Protein AF-A0A2M7WVW6-F1 (afdb_monomer)

Structure (mmCIF, N/CA/C/O backbone):
data_AF-A0A2M7WVW6-F1
#
_entry.id   AF-A0A2M7WVW6-F1
#
loop_
_atom_site.group_PDB
_atom_site.id
_atom_site.type_symbol
_atom_site.label_atom_id
_atom_site.label_alt_id
_atom_site.la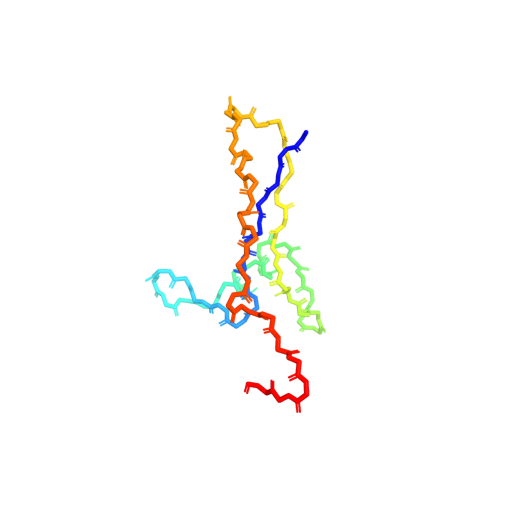bel_comp_id
_atom_site.label_asym_id
_atom_site.label_entity_id
_atom_site.label_seq_id
_atom_site.pdbx_PDB_ins_code
_atom_site.Cartn_x
_atom_site.Cartn_y
_atom_site.Cartn_z
_atom_site.occupancy
_atom_site.B_iso_or_equiv
_atom_site.auth_seq_id
_atom_site.auth_comp_id
_atom_site.auth_asym_id
_atom_site.auth_atom_id
_atom_site.pdbx_PDB_model_num
ATOM 1 N N . MET A 1 1 ? 1.149 6.026 -19.003 1.00 81.00 1 MET A N 1
ATOM 2 C CA . MET A 1 1 ? 0.516 6.254 -17.685 1.00 81.00 1 MET A CA 1
ATOM 3 C C . MET A 1 1 ? 1.456 5.715 -16.625 1.00 81.00 1 MET A C 1
ATOM 5 O O . MET A 1 1 ? 1.994 4.634 -16.826 1.00 81.00 1 MET A O 1
ATOM 9 N N . GLY A 1 2 ? 1.701 6.474 -15.564 1.00 87.75 2 GLY A N 1
ATOM 10 C CA . GLY A 1 2 ? 2.491 6.045 -14.413 1.00 87.75 2 GLY A CA 1
ATOM 11 C C . GLY A 1 2 ? 1.589 5.622 -13.265 1.00 87.75 2 GLY A C 1
ATOM 12 O O . GLY A 1 2 ? 0.452 6.086 -13.156 1.00 87.75 2 GLY A O 1
ATOM 13 N N . THR A 1 3 ? 2.111 4.747 -12.415 1.00 91.75 3 THR A N 1
ATOM 14 C CA . THR A 1 3 ? 1.474 4.349 -11.162 1.00 91.75 3 THR A CA 1
ATOM 15 C C . THR A 1 3 ? 2.536 4.082 -10.104 1.00 91.75 3 THR A C 1
ATOM 17 O O . THR A 1 3 ? 3.703 3.855 -10.427 1.00 91.75 3 THR A O 1
ATOM 20 N N . CYS A 1 4 ? 2.131 4.121 -8.841 1.00 90.50 4 CYS A N 1
ATOM 21 C CA . CYS A 1 4 ? 2.972 3.795 -7.701 1.00 90.50 4 CYS A CA 1
ATOM 22 C C . CYS A 1 4 ? 2.181 2.909 -6.740 1.00 90.50 4 CYS A C 1
ATOM 24 O O . CYS A 1 4 ? 0.979 3.099 -6.568 1.00 90.50 4 CYS A O 1
ATOM 26 N N . TRP A 1 5 ? 2.857 1.954 -6.106 1.00 94.19 5 TRP A N 1
ATOM 27 C CA . TRP A 1 5 ? 2.266 1.174 -5.027 1.00 94.19 5 TRP A CA 1
ATOM 28 C C . TRP A 1 5 ? 2.312 1.975 -3.727 1.00 94.19 5 TRP A C 1
ATOM 30 O O . TRP A 1 5 ? 3.385 2.177 -3.157 1.00 94.19 5 TRP A O 1
ATOM 40 N N . VAL A 1 6 ? 1.147 2.384 -3.226 1.00 94.50 6 VAL A N 1
ATOM 41 C CA . VAL A 1 6 ? 1.016 2.972 -1.888 1.00 94.50 6 VAL A CA 1
ATOM 42 C C . VAL A 1 6 ? 0.510 1.890 -0.943 1.00 94.50 6 VAL A C 1
ATOM 44 O O . VAL A 1 6 ? -0.648 1.481 -1.015 1.00 94.50 6 VAL A O 1
ATOM 47 N N . HIS A 1 7 ? 1.389 1.385 -0.082 1.00 95.44 7 HIS A N 1
ATOM 48 C CA . HIS A 1 7 ? 1.061 0.307 0.848 1.00 95.44 7 HIS A CA 1
ATOM 49 C C . HIS A 1 7 ? 0.163 0.807 1.992 1.00 95.44 7 HIS A C 1
ATOM 51 O O . HIS A 1 7 ? 0.467 1.837 2.591 1.00 95.44 7 HIS A O 1
ATOM 57 N N . ILE A 1 8 ? -0.926 0.082 2.281 1.00 96.75 8 ILE A N 1
ATOM 58 C CA . ILE A 1 8 ? -1.892 0.421 3.343 1.00 96.75 8 ILE A CA 1
ATOM 59 C C . ILE A 1 8 ? -1.995 -0.702 4.375 1.00 96.75 8 ILE A C 1
ATOM 61 O O . ILE A 1 8 ? -1.905 -0.438 5.569 1.00 96.75 8 ILE A O 1
ATOM 65 N N . HIS A 1 9 ? -2.160 -1.946 3.924 1.00 96.00 9 HIS A N 1
ATOM 66 C CA . HIS A 1 9 ? -2.383 -3.084 4.812 1.00 96.00 9 HIS A CA 1
ATOM 67 C C . HIS A 1 9 ? -1.269 -3.247 5.843 1.00 96.00 9 HIS A C 1
ATOM 69 O O . HIS A 1 9 ? -0.112 -3.387 5.464 1.00 96.00 9 HIS A O 1
ATOM 75 N N . GLU A 1 10 ? -1.629 -3.239 7.129 1.00 93.25 10 GLU A N 1
ATOM 76 C CA . GLU A 1 10 ? -0.678 -3.333 8.252 1.00 93.25 10 GLU A CA 1
ATOM 77 C C . GLU A 1 10 ? 0.414 -2.244 8.2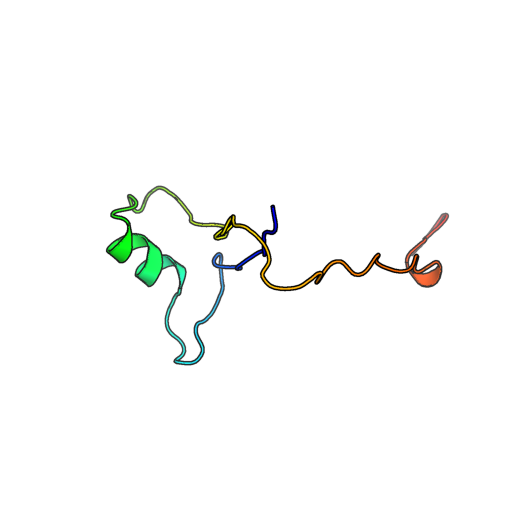39 1.00 93.25 10 GLU A C 1
ATOM 79 O O . GLU A 1 10 ? 1.473 -2.376 8.859 1.00 93.25 10 GLU A O 1
ATOM 84 N N . GLY A 1 11 ? 0.151 -1.136 7.545 1.00 90.44 11 GLY A N 1
ATOM 85 C CA . GLY A 1 11 ? 1.025 0.022 7.498 1.00 90.44 11 GLY A CA 1
ATOM 86 C C . GLY A 1 11 ? 0.938 0.883 8.757 1.00 90.44 11 GLY A C 1
ATOM 87 O O . GLY A 1 11 ? 0.127 0.671 9.657 1.00 90.44 11 GLY A O 1
ATOM 88 N N . LYS A 1 12 ? 1.781 1.915 8.800 1.00 91.81 12 LYS A N 1
ATOM 89 C CA . LYS A 1 12 ? 1.712 2.993 9.790 1.00 91.81 12 LYS A CA 1
ATOM 90 C C . LYS A 1 12 ? 1.968 4.316 9.098 1.00 91.81 12 LYS A C 1
ATOM 92 O O . LYS A 1 12 ? 2.899 4.424 8.298 1.00 91.81 12 LYS A O 1
ATOM 97 N N .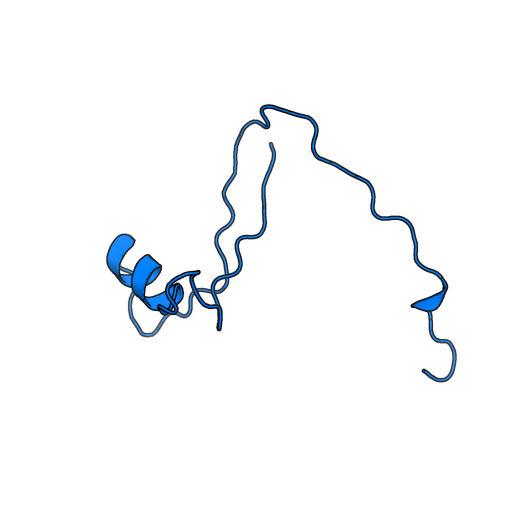 THR A 1 13 ? 1.160 5.320 9.409 1.00 88.25 13 THR A N 1
ATOM 98 C CA . THR A 1 13 ? 1.451 6.691 8.989 1.00 88.25 13 THR A CA 1
ATOM 99 C C . THR A 1 13 ? 2.628 7.253 9.794 1.00 88.25 13 THR A C 1
ATOM 101 O O . THR A 1 13 ? 3.015 6.707 10.829 1.00 88.25 13 THR A O 1
ATOM 104 N N . LEU A 1 14 ? 3.208 8.365 9.332 1.00 88.62 14 LEU A N 1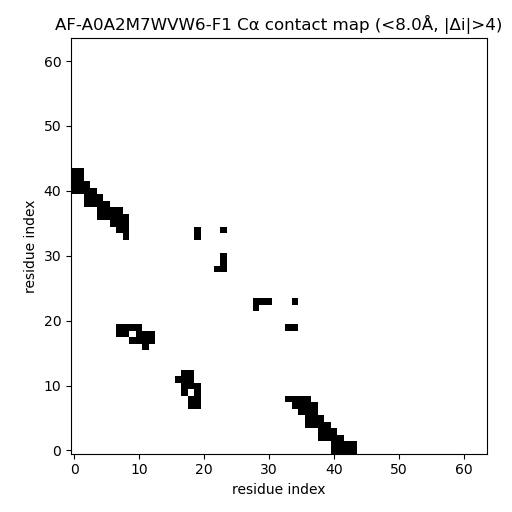
ATOM 105 C CA . LEU A 1 14 ? 4.342 9.020 10.006 1.00 88.62 14 LEU A CA 1
ATOM 106 C C . LEU A 1 14 ? 4.029 9.438 11.451 1.00 88.62 14 LEU A C 1
ATOM 108 O O . LEU A 1 14 ? 4.913 9.447 12.300 1.00 88.62 14 LEU A O 1
ATOM 112 N N . ASP A 1 15 ? 2.771 9.764 11.727 1.00 90.75 15 ASP A N 1
ATOM 113 C CA . ASP A 1 15 ? 2.242 10.116 13.043 1.00 90.75 15 ASP A CA 1
ATOM 114 C C . ASP A 1 15 ? 1.680 8.908 13.819 1.00 90.75 15 ASP A C 1
ATOM 116 O O . ASP A 1 15 ? 1.066 9.076 14.869 1.00 90.75 15 ASP A O 1
ATOM 120 N N . GLY A 1 16 ? 1.906 7.683 13.333 1.00 90.25 16 GLY A N 1
ATOM 121 C CA . GLY A 1 16 ? 1.583 6.443 14.043 1.00 90.25 16 GLY A CA 1
ATOM 122 C C . GLY A 1 16 ? 0.117 6.011 13.985 1.00 90.25 16 GLY A C 1
ATOM 123 O O . GLY A 1 16 ? -0.266 5.109 14.729 1.00 90.25 16 GLY A O 1
ATOM 124 N N . ARG A 1 17 ? -0.699 6.616 13.116 1.00 90.75 17 ARG A N 1
ATOM 125 C CA . ARG A 1 17 ? -2.090 6.208 12.879 1.00 90.75 17 ARG A CA 1
ATOM 126 C C . ARG A 1 17 ? -2.168 5.005 11.940 1.00 90.75 17 ARG A C 1
ATOM 128 O O . ARG A 1 17 ? -1.244 4.733 11.168 1.00 90.75 17 ARG A O 1
ATOM 135 N N . ASP A 1 18 ? -3.299 4.307 12.015 1.00 94.62 18 ASP A N 1
ATOM 136 C CA . ASP A 1 18 ? -3.651 3.250 11.073 1.00 94.62 18 ASP A CA 1
ATOM 137 C C . ASP A 1 18 ? -4.078 3.882 9.732 1.00 94.62 18 ASP A C 1
ATOM 139 O O . ASP A 1 18 ? -5.093 4.590 9.678 1.00 94.62 18 ASP A O 1
ATOM 143 N N . PRO A 1 19 ? -3.311 3.684 8.644 1.00 96.25 19 PRO A N 1
ATOM 144 C CA . PRO A 1 19 ? -3.678 4.208 7.335 1.00 96.25 19 PRO A CA 1
ATOM 145 C C . PRO A 1 19 ? -4.951 3.557 6.775 1.00 96.25 19 PRO A C 1
ATOM 147 O O . PRO A 1 19 ? -5.643 4.188 5.975 1.00 96.25 19 PRO A O 1
ATOM 150 N N . GLU A 1 20 ? -5.277 2.324 7.170 1.00 96.94 20 GLU A N 1
ATOM 151 C CA . GLU A 1 20 ? -6.472 1.624 6.703 1.00 96.94 20 GLU A CA 1
ATOM 152 C C . GLU A 1 20 ? -7.739 2.314 7.216 1.00 96.94 20 GLU A C 1
ATOM 154 O O . GLU A 1 20 ? -8.638 2.581 6.421 1.00 96.94 20 GLU A O 1
ATOM 159 N N . GLU A 1 21 ? -7.777 2.698 8.495 1.00 95.81 21 GLU A N 1
ATOM 160 C CA . GLU A 1 21 ? -8.906 3.438 9.075 1.00 95.81 21 GLU A CA 1
ATOM 161 C C . GLU A 1 21 ? -9.072 4.825 8.443 1.00 95.81 21 GLU A C 1
ATOM 163 O O . GLU A 1 21 ? -10.180 5.209 8.074 1.00 95.81 21 GLU A O 1
ATOM 168 N N . PHE A 1 22 ? -7.972 5.543 8.193 1.00 94.69 22 PHE A N 1
ATOM 169 C CA . PHE A 1 22 ? -8.038 6.838 7.507 1.00 94.69 22 PHE A CA 1
ATOM 170 C C . PHE A 1 22 ? -8.671 6.727 6.110 1.00 94.69 22 PHE A C 1
ATOM 172 O O . PHE A 1 22 ? -9.567 7.495 5.756 1.00 94.69 22 PHE A O 1
ATOM 179 N N . VAL A 1 23 ? -8.216 5.768 5.296 1.00 96.00 23 VAL A N 1
ATOM 180 C CA . VAL A 1 23 ? -8.748 5.575 3.936 1.00 96.00 23 VAL A CA 1
ATOM 181 C C . VAL A 1 23 ? -10.191 5.076 3.983 1.00 96.00 23 VAL A C 1
ATOM 183 O O . VAL A 1 23 ? -11.012 5.469 3.149 1.00 96.00 23 VAL A O 1
ATOM 186 N N . ARG A 1 24 ? -10.509 4.226 4.961 1.00 96.81 24 ARG A N 1
ATOM 187 C CA . ARG A 1 24 ? -11.850 3.696 5.188 1.00 96.81 24 ARG A CA 1
ATOM 188 C C . ARG A 1 24 ? -12.863 4.807 5.416 1.00 96.81 24 ARG A C 1
ATOM 190 O O . ARG A 1 24 ? -13.873 4.837 4.713 1.00 96.81 24 ARG A O 1
ATOM 197 N N . GLU A 1 25 ? -12.577 5.709 6.351 1.00 96.31 25 GLU A N 1
ATOM 198 C CA . GLU A 1 25 ? -13.420 6.867 6.659 1.00 96.31 25 GLU A CA 1
ATOM 199 C C . GLU A 1 25 ? -13.550 7.795 5.448 1.00 96.31 25 GLU A C 1
ATOM 201 O O . GLU A 1 25 ? -14.656 8.195 5.086 1.00 96.31 25 GLU A O 1
ATOM 206 N N . LEU A 1 26 ? -12.430 8.083 4.779 1.00 96.38 26 LEU A N 1
ATOM 207 C CA . LEU A 1 26 ? -12.385 8.993 3.636 1.00 96.38 26 LEU A CA 1
ATOM 208 C C . LEU A 1 26 ? -13.232 8.510 2.448 1.00 96.38 26 LEU A C 1
ATOM 210 O O . LEU A 1 26 ? -13.863 9.321 1.771 1.00 96.38 26 LEU A O 1
ATOM 214 N N . LEU A 1 27 ? -13.220 7.205 2.169 1.00 97.00 27 LEU A N 1
ATOM 215 C CA . LEU A 1 27 ? -13.871 6.613 0.994 1.00 97.00 27 LEU A CA 1
ATOM 216 C C . LEU A 1 27 ? -15.184 5.883 1.319 1.00 97.00 27 LEU A C 1
ATOM 218 O O . LEU A 1 27 ? -15.823 5.354 0.409 1.00 97.00 27 LEU A O 1
ATOM 222 N N . GLY A 1 28 ? -15.586 5.827 2.592 1.00 97.69 28 GLY A N 1
ATOM 223 C CA . GLY A 1 28 ? -16.791 5.121 3.032 1.00 97.69 28 GLY A CA 1
ATOM 224 C C . GLY A 1 28 ? -16.723 3.607 2.809 1.00 97.69 28 GLY A C 1
ATOM 225 O O . GLY A 1 28 ? -17.713 2.990 2.410 1.00 97.69 28 GLY A O 1
ATOM 226 N N . ILE A 1 29 ? -15.552 2.995 3.011 1.00 97.81 29 ILE A N 1
ATOM 227 C CA . ILE A 1 29 ? -15.355 1.558 2.768 1.00 97.81 29 ILE A CA 1
ATOM 228 C C . ILE A 1 29 ? -15.911 0.745 3.957 1.00 97.81 29 ILE A C 1
ATOM 230 O O . ILE A 1 29 ? -15.494 0.953 5.093 1.00 97.81 29 ILE A O 1
ATOM 234 N N . PRO A 1 30 ? -16.805 -0.234 3.740 1.00 97.69 30 PRO A N 1
ATOM 235 C CA . PRO A 1 30 ? -17.337 -1.065 4.825 1.00 97.69 30 PRO A CA 1
ATOM 236 C C . PRO A 1 30 ? -16.254 -1.861 5.579 1.00 97.69 30 PRO A C 1
ATOM 238 O O . PRO A 1 30 ? -15.321 -2.359 4.944 1.00 97.69 30 PRO A O 1
ATOM 241 N N . HIS A 1 31 ? -16.377 -2.006 6.908 1.00 95.94 31 HIS A N 1
ATOM 242 C CA . HIS A 1 31 ? -15.372 -2.650 7.783 1.00 95.94 31 HIS A CA 1
ATOM 243 C C . HIS A 1 31 ? -15.061 -4.110 7.422 1.00 95.94 31 HIS A C 1
ATOM 245 O O . HIS A 1 31 ? -13.949 -4.576 7.660 1.00 95.94 31 HIS A O 1
ATOM 251 N N . GLU A 1 32 ? -15.992 -4.829 6.796 1.00 97.19 32 GLU A N 1
ATOM 252 C CA . GLU A 1 32 ? -15.779 -6.196 6.314 1.00 97.19 32 GLU A CA 1
ATOM 253 C C . GLU A 1 32 ? -14.800 -6.284 5.129 1.00 97.19 32 GLU A C 1
ATOM 255 O O . GLU A 1 32 ? -14.329 -7.370 4.789 1.00 97.19 32 GLU A O 1
ATOM 260 N N . LYS A 1 33 ? -14.472 -5.150 4.494 1.00 97.75 33 LYS A N 1
ATOM 261 C CA . LYS A 1 33 ? -13.487 -5.068 3.412 1.00 97.75 33 LYS A CA 1
ATOM 262 C C . LYS A 1 33 ? -12.157 -4.554 3.948 1.00 97.75 33 LYS A C 1
ATOM 264 O O . LYS A 1 33 ? -12.087 -3.474 4.541 1.00 97.75 33 LYS A O 1
ATOM 269 N N . ARG A 1 34 ? -11.092 -5.312 3.682 1.00 97.31 34 ARG A N 1
ATOM 270 C CA . ARG A 1 34 ? -9.709 -4.903 3.958 1.00 97.31 34 ARG A CA 1
ATOM 271 C C . ARG A 1 34 ? -9.140 -4.070 2.813 1.00 97.31 34 ARG A C 1
ATOM 273 O O . ARG A 1 34 ? -9.461 -4.321 1.650 1.00 97.31 34 ARG A O 1
ATOM 280 N N . ILE A 1 35 ? -8.279 -3.108 3.138 1.00 97.62 35 ILE A N 1
ATOM 281 C CA . ILE A 1 35 ? -7.641 -2.217 2.156 1.00 97.62 35 ILE A CA 1
ATOM 282 C C . ILE A 1 35 ? -6.166 -2.600 2.006 1.00 97.62 35 ILE A C 1
ATOM 284 O O . ILE A 1 35 ? -5.369 -2.411 2.919 1.00 97.62 35 ILE A O 1
ATOM 288 N N . LEU A 1 36 ? -5.795 -3.142 0.841 1.00 97.88 36 LEU A N 1
ATOM 289 C CA . LEU A 1 36 ? -4.425 -3.604 0.589 1.00 97.88 36 LEU A CA 1
ATOM 290 C C . LEU A 1 36 ? -3.458 -2.451 0.294 1.00 97.88 36 LEU A C 1
ATOM 292 O O . LEU A 1 36 ? -2.394 -2.313 0.906 1.00 97.88 36 LEU A O 1
ATOM 296 N N . CYS A 1 37 ? -3.821 -1.652 -0.701 1.00 97.44 37 CYS A N 1
ATOM 297 C CA . CYS A 1 37 ? -3.000 -0.584 -1.245 1.00 97.44 37 CYS A CA 1
ATOM 298 C C . CYS A 1 37 ? -3.8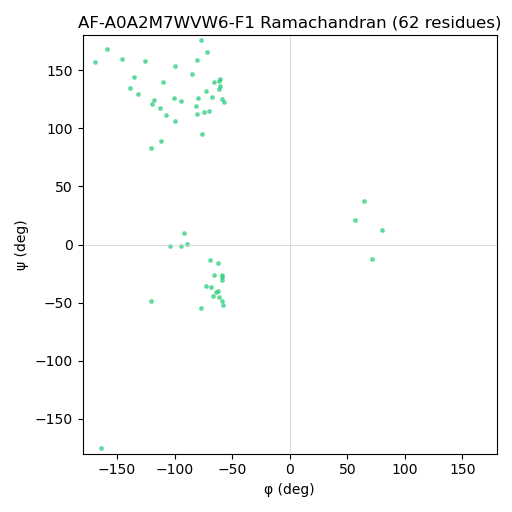72 0.447 -1.967 1.00 97.44 37 CYS A C 1
ATOM 300 O O . CYS A 1 37 ? -5.047 0.195 -2.248 1.00 97.44 37 CYS A O 1
ATOM 302 N N . LEU A 1 38 ? -3.269 1.586 -2.303 1.00 96.62 38 LEU A N 1
ATOM 303 C CA . LEU A 1 38 ? -3.783 2.515 -3.303 1.00 96.62 38 LEU A CA 1
ATOM 304 C C . LEU A 1 38 ? -2.868 2.481 -4.530 1.00 96.62 38 LEU A C 1
ATOM 306 O O . LEU A 1 38 ? -1.642 2.437 -4.404 1.00 96.62 38 LEU A O 1
ATOM 310 N N . LEU A 1 39 ? -3.480 2.534 -5.712 1.00 96.06 39 LEU A N 1
ATOM 311 C CA . LEU A 1 39 ? -2.796 2.613 -7.001 1.00 96.06 39 LEU A CA 1
ATOM 312 C C . LEU A 1 39 ? -3.232 3.900 -7.712 1.00 96.06 39 LEU A C 1
ATOM 314 O O . LEU A 1 39 ? -4.165 3.866 -8.516 1.00 96.06 39 LEU A O 1
ATOM 318 N N . PRO A 1 40 ? -2.619 5.059 -7.408 1.00 93.75 40 PRO A N 1
ATOM 319 C CA . PRO A 1 40 ? -2.822 6.263 -8.202 1.00 93.75 40 PRO A CA 1
ATOM 320 C C . PRO A 1 40 ? -2.349 6.021 -9.636 1.00 93.75 40 PRO A C 1
ATOM 322 O O . PRO A 1 40 ? -1.326 5.374 -9.868 1.00 93.75 40 PRO A O 1
ATOM 325 N N . ILE A 1 41 ? -3.098 6.541 -10.603 1.00 93.94 41 ILE A N 1
ATOM 326 C CA . ILE A 1 41 ? -2.827 6.374 -12.029 1.00 93.94 41 ILE A CA 1
ATOM 327 C C . ILE A 1 41 ? -2.903 7.748 -12.691 1.00 93.94 41 ILE A C 1
ATOM 329 O O . ILE A 1 41 ? -3.890 8.461 -12.521 1.00 93.94 41 ILE A O 1
ATOM 333 N N . GLY A 1 42 ? -1.884 8.113 -13.468 1.00 92.38 42 GLY A N 1
ATOM 334 C CA . GLY A 1 42 ? -1.841 9.420 -14.124 1.00 92.38 42 GLY A CA 1
ATOM 335 C C . GLY A 1 42 ? -0.827 9.523 -15.257 1.00 92.38 42 GLY A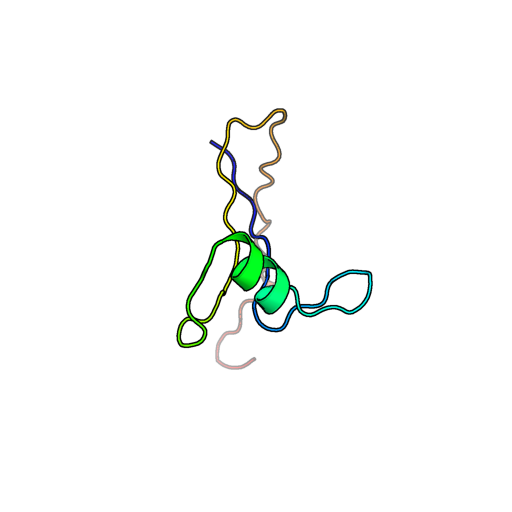 C 1
ATOM 336 O O . GLY A 1 42 ? -0.179 8.543 -15.639 1.00 92.38 42 GLY A O 1
ATOM 337 N N . TYR A 1 43 ? -0.699 10.726 -15.809 1.00 91.81 43 TYR A N 1
ATOM 338 C CA . TYR A 1 43 ? 0.396 11.072 -16.710 1.00 91.81 43 TYR A CA 1
ATOM 339 C C . TYR A 1 43 ? 1.624 11.421 -15.860 1.00 91.81 43 TYR A C 1
ATOM 341 O O . TYR A 1 43 ? 1.515 12.317 -15.025 1.00 91.81 43 TYR A O 1
ATOM 349 N N . PRO A 1 44 ? 2.748 10.692 -16.000 1.00 88.62 44 PRO A N 1
ATOM 350 C CA . PRO A 1 44 ? 3.975 11.046 -15.300 1.00 88.62 44 PRO A CA 1
ATOM 351 C C . PRO A 1 44 ? 4.433 12.439 -15.728 1.00 88.62 44 PRO A C 1
ATOM 353 O O . PRO A 1 44 ? 4.413 12.741 -16.919 1.00 88.62 44 PRO A O 1
ATOM 356 N N . GLU A 1 45 ? 4.848 13.254 -14.763 1.00 88.12 45 GLU A N 1
ATOM 357 C CA . GLU A 1 45 ? 5.543 14.514 -15.042 1.00 88.12 45 GLU A CA 1
ATOM 358 C C . GLU A 1 45 ? 6.978 14.243 -15.533 1.00 88.12 45 GLU A C 1
ATOM 360 O O . GLU A 1 45 ? 7.429 14.881 -16.476 1.00 88.12 45 GLU A O 1
ATOM 365 N N . ASP A 1 46 ? 7.623 13.203 -14.985 1.00 82.25 46 ASP A N 1
ATOM 366 C CA . ASP A 1 46 ? 8.960 12.729 -15.360 1.00 82.25 46 ASP A CA 1
ATOM 367 C C . ASP A 1 46 ? 8.972 11.233 -15.731 1.00 82.25 46 ASP A C 1
ATOM 369 O O . ASP A 1 46 ? 8.137 10.440 -15.276 1.00 82.25 46 ASP A O 1
ATOM 373 N N . GLU A 1 47 ? 9.975 10.797 -16.500 1.00 73.38 47 GLU A N 1
ATOM 374 C CA . GLU A 1 47 ? 10.242 9.371 -16.729 1.00 73.38 47 GLU A CA 1
ATOM 375 C C . GLU A 1 47 ? 10.928 8.736 -15.506 1.00 73.38 47 GLU A C 1
ATOM 377 O O . GLU A 1 47 ? 12.145 8.776 -15.343 1.00 73.38 47 GLU A O 1
ATOM 382 N N . VAL A 1 48 ? 10.135 8.124 -14.621 1.00 70.69 48 VAL A N 1
ATOM 383 C CA . VAL A 1 48 ? 10.633 7.517 -13.364 1.00 70.69 48 VAL A CA 1
ATOM 384 C C . VAL A 1 48 ? 10.938 6.013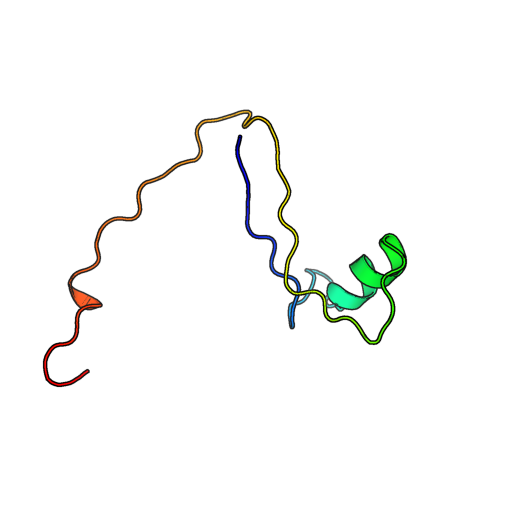 -13.500 1.00 70.69 48 VAL A C 1
ATOM 386 O O . VAL A 1 48 ? 11.386 5.372 -12.547 1.00 70.69 48 VAL A O 1
ATOM 389 N N . TYR A 1 49 ? 10.718 5.406 -14.672 1.00 69.44 49 TYR A N 1
ATOM 390 C CA . TYR A 1 49 ? 10.959 3.972 -14.851 1.00 69.44 49 TYR A CA 1
ATOM 391 C C . TYR A 1 49 ? 12.460 3.657 -14.833 1.00 69.44 49 TYR A C 1
ATOM 393 O O . TYR A 1 49 ? 13.208 4.038 -15.729 1.00 69.44 49 TYR A O 1
ATOM 401 N N . LYS A 1 50 ? 12.896 2.910 -13.815 1.00 72.12 50 LYS A N 1
ATOM 402 C CA . LYS A 1 50 ? 14.214 2.273 -13.777 1.00 72.12 50 LYS A CA 1
ATOM 403 C C . LYS A 1 50 ? 14.014 0.772 -13.852 1.00 72.12 50 LYS A C 1
ATOM 405 O O . LYS A 1 50 ? 13.401 0.183 -12.962 1.00 72.12 50 LYS A O 1
ATOM 410 N N . GLU A 1 51 ? 14.538 0.161 -14.905 1.00 77.75 51 GLU A N 1
ATOM 411 C CA . GLU A 1 51 ? 14.574 -1.290 -15.025 1.00 77.75 51 GLU A CA 1
ATOM 412 C C . GLU A 1 51 ? 15.348 -1.865 -13.829 1.00 77.75 51 GLU A C 1
ATOM 414 O O . GLU A 1 51 ? 16.471 -1.439 -13.529 1.00 77.75 51 GLU A O 1
ATOM 419 N N . LYS A 1 52 ? 14.729 -2.787 -13.083 1.00 82.44 52 LYS A N 1
ATOM 420 C CA . LYS A 1 52 ? 15.435 -3.470 -11.998 1.00 82.44 52 LYS A CA 1
ATOM 421 C C . LYS A 1 52 ? 16.504 -4.356 -12.619 1.00 82.44 52 LYS A C 1
ATOM 423 O O . LYS A 1 52 ? 16.208 -5.174 -13.485 1.00 82.44 52 LYS A O 1
ATOM 428 N N . LYS A 1 53 ? 17.744 -4.201 -12.157 1.00 87.44 53 LYS A N 1
ATOM 429 C CA . LYS A 1 53 ? 18.827 -5.098 -12.555 1.00 87.44 53 LYS A CA 1
ATOM 430 C C . LYS A 1 53 ? 18.542 -6.491 -12.009 1.00 87.44 53 LYS A C 1
ATOM 432 O O . LYS A 1 53 ? 18.078 -6.630 -10.882 1.00 87.44 53 LYS A O 1
ATOM 437 N N . PHE A 1 54 ? 18.820 -7.498 -12.825 1.00 92.88 54 PHE A N 1
ATOM 438 C CA . PHE A 1 54 ? 18.798 -8.883 -12.387 1.00 92.88 54 PHE A CA 1
ATOM 439 C C . PHE A 1 54 ? 19.843 -9.101 -11.282 1.00 92.88 54 PHE A C 1
ATOM 441 O O . PHE A 1 54 ? 20.983 -8.655 -11.412 1.00 92.88 54 PHE A O 1
ATOM 448 N N . GLU A 1 55 ? 19.430 -9.779 -10.214 1.00 93.69 55 GLU A N 1
ATOM 449 C CA . GLU A 1 55 ? 20.229 -10.078 -9.021 1.00 93.69 55 GLU A CA 1
ATOM 450 C C . GLU A 1 55 ? 20.478 -11.601 -8.981 1.00 93.69 55 GLU A C 1
ATOM 452 O O . GLU A 1 55 ? 19.639 -12.335 -8.446 1.00 93.69 55 GLU A O 1
ATOM 457 N N . PRO A 1 56 ? 21.563 -12.117 -9.601 1.00 93.00 56 PRO A N 1
ATOM 458 C CA . PRO A 1 56 ? 21.845 -13.557 -9.667 1.00 93.00 56 PRO A CA 1
ATOM 459 C C . PRO A 1 56 ? 21.978 -14.213 -8.287 1.00 93.00 56 PRO A C 1
ATOM 461 O O . PRO A 1 56 ? 21.665 -15.388 -8.136 1.00 93.00 56 PRO A O 1
ATOM 464 N N . GLU A 1 57 ? 22.387 -13.457 -7.272 1.00 94.19 57 GLU A N 1
ATOM 465 C CA . GLU A 1 57 ? 22.475 -13.882 -5.875 1.00 94.19 57 GLU A CA 1
ATOM 466 C C . GLU A 1 57 ? 21.125 -14.271 -5.252 1.00 94.19 57 GLU A C 1
ATOM 468 O O . GLU A 1 57 ? 21.107 -14.920 -4.210 1.00 94.19 57 GLU A O 1
ATOM 473 N N . LYS A 1 58 ? 19.999 -13.896 -5.877 1.00 93.81 58 LYS A N 1
ATOM 474 C CA . LYS A 1 58 ? 18.646 -14.311 -5.470 1.00 93.81 58 LYS A CA 1
ATOM 475 C C . LYS A 1 58 ? 18.188 -15.613 -6.140 1.00 93.81 58 LYS A C 1
ATOM 477 O O . LYS A 1 58 ? 17.050 -16.033 -5.928 1.00 93.81 58 LYS A O 1
ATOM 482 N N . VAL A 1 59 ? 19.022 -16.230 -6.984 1.00 94.44 59 VAL A N 1
ATOM 483 C CA . VAL A 1 59 ? 18.724 -17.509 -7.643 1.00 94.44 59 VAL A CA 1
ATOM 484 C C . VAL A 1 59 ? 19.314 -18.657 -6.829 1.00 94.44 59 VAL A C 1
ATOM 486 O O . VAL A 1 59 ? 20.518 -18.723 -6.603 1.00 94.44 59 VAL A O 1
ATOM 489 N N . HIS A 1 60 ? 18.450 -19.590 -6.437 1.00 94.50 60 HIS A N 1
ATOM 490 C CA . HIS A 1 60 ? 18.776 -20.743 -5.604 1.00 94.50 60 HIS A CA 1
ATOM 491 C C . HIS A 1 60 ? 18.499 -22.035 -6.393 1.00 94.50 60 HIS A C 1
ATOM 493 O O . HIS A 1 60 ? 17.381 -22.226 -6.87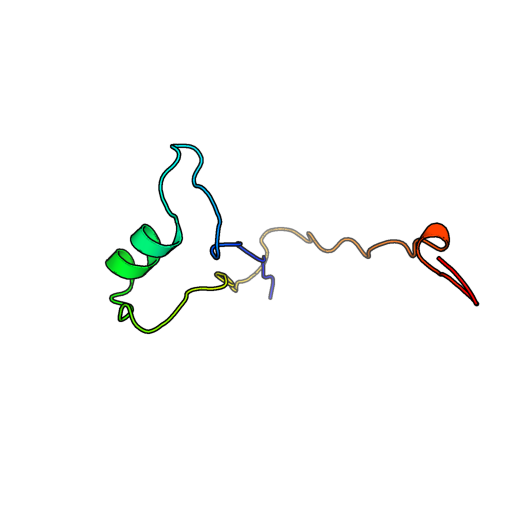2 1.00 94.50 60 HIS A O 1
ATOM 499 N N . ASP A 1 61 ? 19.495 -22.917 -6.540 1.00 93.75 61 ASP A N 1
ATOM 500 C CA . ASP A 1 61 ? 19.368 -24.224 -7.212 1.00 93.75 61 ASP A CA 1
ATOM 501 C C . ASP A 1 61 ? 19.702 -25.357 -6.228 1.00 93.75 61 ASP A C 1
ATOM 503 O O . ASP A 1 61 ? 20.781 -25.401 -5.631 1.00 93.75 61 ASP A O 1
ATOM 507 N N . GLY A 1 62 ? 18.737 -26.254 -6.013 1.00 91.38 62 GLY A N 1
ATOM 508 C CA . GLY A 1 62 ? 18.861 -27.426 -5.140 1.00 91.38 62 GLY A CA 1
ATOM 509 C C . GLY A 1 62 ? 18.897 -27.134 -3.633 1.00 91.38 62 GLY A C 1
ATOM 510 O O . GLY A 1 62 ? 18.754 -28.062 -2.837 1.00 91.38 62 GLY A O 1
ATOM 511 N N . LYS A 1 63 ? 19.073 -25.871 -3.229 1.00 81.25 63 LYS A N 1
ATOM 512 C CA . LYS A 1 63 ? 19.057 -25.360 -1.847 1.00 81.25 63 LYS A CA 1
ATOM 513 C C . LYS A 1 63 ? 19.032 -23.826 -1.854 1.00 81.25 63 LYS A C 1
ATOM 515 O O . LYS A 1 63 ? 19.455 -23.236 -2.845 1.00 81.25 63 LYS A O 1
ATOM 520 N N . TRP A 1 64 ? 18.559 -23.221 -0.758 1.00 81.44 64 TRP A N 1
ATOM 521 C CA . TRP A 1 64 ? 18.770 -21.794 -0.466 1.00 81.44 64 TRP A CA 1
ATOM 522 C C . TRP A 1 64 ? 20.267 -21.461 -0.427 1.00 81.44 64 TRP A C 1
ATOM 524 O O . TRP A 1 64 ? 21.062 -22.334 -0.009 1.00 81.44 64 TRP A O 1
#

pLDDT: mean 91.38, std 6.99, range [69.44, 97.88]

Organism: NCBI:txid1975082

Solvent-accessible surface area (backbone atoms only — not comparable to full-atom values): 4378 Å² total; per-r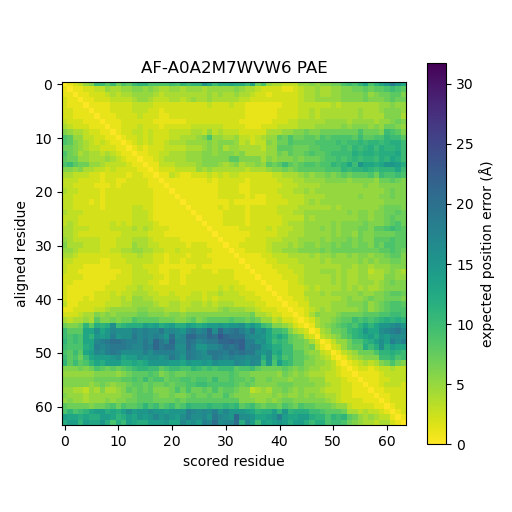esidue (Å²): 120,39,71,53,89,42,80,24,57,94,42,66,42,98,87,70,46,57,43,45,59,54,52,27,66,74,69,70,52,59,86,93,57,84,55,61,60,48,74,60,75,44,80,60,93,63,92,78,85,70,84,81,75,87,60,72,89,77,64,65,77,100,48,131

Radius of gyration: 17.45 Å; Cα contacts (8 Å, |Δi|>4): 54; chains: 1; bounding box: 40×42×32 Å

Mean predicted aligned error: 5.58 Å

Secondary structure (DSSP, 8-state):
-EE--EE-TT---TTS--HHHHHHHHHT--TTS---EE--EE--SS----PPPP-GGG--SS--

Sequence (64 aa):
MGTCWVHIHEGKTLDGRDPEEFVRELLGIPHEKRILCLLPIGYPEDEVYKEKKFEPEKVHDGKW

Nearest PDB structures (foldseek):
  3m5k-assembly1_B  TM=8.930E-01  e=8.388E-03  Parabacteroides distasonis ATCC 8503
  8cqu-assembly1_A  TM=8.800E-01  e=1.452E-02  Bacteroides thetaiotaomicron
  8cqu-assembly1_B  TM=9.285E-01  e=2.693E-02  Bacteroides thetaiotaomicron
  3kwk-assembly1_A-2  TM=8.820E-01  e=1.911E-02  Bacteroides thetaiotaomicron VPI-5482

Foldseek 3Di:
DDKDWAAQVVDADPVGDRSQVVVCVVVVPDPVDGDGTDIDDDDDPDDPDDDDDDDCVPDDDPHD

InterPro domains:
  IPR000415 Nitroreductase-like [G3DSA:3.40.109.10] (1-64)
  IPR000415 Nitroreductase-like [SSF55469] (2-59)